Protein AF-B8HLQ6-F1 (afdb_monomer_lite)

Foldseek 3Di:
DVVVVVCCVVQNPPQKAKAWQDPNDTDHLVRCLPQWQLLLVVVVCVVCVVLVVCQQAADPEEEAVVCVVVVHDDSLRVSVVVNCVVVVHHRDHDDYFYQAADPPDGPDPSNNCSHQVNGATVPGNPHGNVNRCVPIIDMHGDDDD

Secondary structure (DSSP, 8-state):
-HHHHHHHHHH-TTSEEEEEEETTEEE-HHHHIIIIIIHHHHHHHHH-HHHHHHHHHHEEEEE-HHHHHHT----HHHHHHHHHHHTT----SSEEEESS-BTTB-SSHHHHHTSTTTPEETTEEEEEHHHHHHHHEEEEEPPP-

Radius of gyration: 16.45 Å; chains: 1; bounding box: 32×34×51 Å

Organism: Cyanothece sp. (strain PCC 7425 / ATCC 29141) (NCBI:txid395961)

pLDDT: mean 92.58, std 7.12, range [57.12, 98.56]

Structure (mmCIF, N/CA/C/O backbone):
data_AF-B8HLQ6-F1
#
_entry.id   AF-B8HLQ6-F1
#
loop_
_atom_site.group_PDB
_atom_site.id
_atom_site.type_symbol
_atom_site.label_atom_id
_atom_site.label_alt_id
_atom_site.label_comp_id
_atom_site.label_asym_id
_atom_site.label_entity_id
_atom_site.label_seq_id
_atom_site.pdbx_PDB_ins_code
_atom_site.Cartn_x
_atom_site.Cartn_y
_atom_site.Cartn_z
_atom_site.occupancy
_atom_site.B_iso_or_equiv
_atom_site.auth_seq_id
_atom_site.auth_comp_id
_atom_site.auth_asym_id
_atom_site.auth_atom_id
_atom_site.pdbx_PDB_model_num
ATOM 1 N N . MET A 1 1 ? 3.561 16.286 -10.161 1.00 59.25 1 MET A N 1
ATOM 2 C CA . MET A 1 1 ? 3.377 17.156 -11.356 1.00 59.25 1 MET A CA 1
ATOM 3 C C . MET A 1 1 ? 4.678 17.600 -12.034 1.00 59.25 1 MET A C 1
ATOM 5 O O . MET A 1 1 ? 4.755 17.453 -13.242 1.00 59.25 1 MET A O 1
ATOM 9 N N . ALA A 1 2 ? 5.698 18.121 -11.332 1.00 70.81 2 ALA A N 1
ATOM 10 C CA . ALA A 1 2 ? 6.927 18.603 -11.995 1.00 70.81 2 ALA A CA 1
ATOM 11 C C . ALA A 1 2 ? 7.703 17.499 -12.746 1.00 70.81 2 ALA A C 1
ATOM 13 O O . ALA A 1 2 ? 8.132 17.716 -13.870 1.00 70.81 2 ALA A O 1
ATOM 14 N N . ARG A 1 3 ? 7.813 16.303 -12.151 1.00 76.75 3 ARG A N 1
ATOM 15 C CA . ARG A 1 3 ? 8.569 15.178 -12.727 1.00 76.75 3 ARG A CA 1
ATOM 16 C C . ARG A 1 3 ? 7.869 14.486 -13.900 1.00 76.75 3 ARG A C 1
ATOM 18 O O . ARG A 1 3 ? 8.527 14.110 -14.854 1.00 76.75 3 ARG A O 1
ATOM 25 N N . GLN A 1 4 ? 6.543 14.365 -13.832 1.00 77.12 4 GLN A N 1
ATOM 26 C CA . GLN A 1 4 ? 5.731 13.847 -14.935 1.00 77.12 4 GLN A CA 1
ATOM 27 C C . GLN A 1 4 ? 5.887 14.746 -16.163 1.00 77.12 4 GLN A C 1
ATOM 29 O O . GLN A 1 4 ? 6.360 14.282 -17.183 1.00 77.12 4 GLN A O 1
ATOM 34 N N . ARG A 1 5 ? 5.688 16.063 -15.997 1.00 80.88 5 ARG A N 1
ATOM 35 C CA . ARG A 1 5 ? 5.896 17.048 -17.072 1.00 80.88 5 ARG A CA 1
ATOM 36 C C . ARG A 1 5 ? 7.315 17.046 -17.641 1.00 80.88 5 ARG A C 1
ATOM 38 O O . ARG A 1 5 ? 7.496 17.301 -18.823 1.00 80.88 5 ARG A O 1
ATOM 45 N N . GLU A 1 6 ? 8.325 16.814 -16.806 1.00 85.56 6 GLU A N 1
ATOM 46 C CA . GLU A 1 6 ? 9.712 16.679 -17.264 1.00 85.56 6 GLU A CA 1
ATOM 47 C C . GLU A 1 6 ? 9.888 15.449 -18.164 1.00 85.56 6 GLU A C 1
ATOM 49 O O . GLU A 1 6 ? 10.544 15.536 -19.200 1.00 85.56 6 GLU A O 1
ATOM 54 N N . TRP A 1 7 ? 9.301 14.313 -17.789 1.00 85.94 7 TRP A N 1
ATOM 55 C CA . TRP A 1 7 ? 9.356 13.085 -18.578 1.00 85.94 7 TRP A CA 1
ATOM 56 C C . TRP A 1 7 ? 8.485 13.149 -19.831 1.00 85.94 7 TRP A C 1
ATOM 58 O O . TRP A 1 7 ? 8.957 12.734 -20.881 1.00 85.94 7 TRP A O 1
ATOM 68 N N . ASP A 1 8 ? 7.309 13.762 -19.758 1.00 86.69 8 ASP A N 1
ATOM 69 C CA . ASP A 1 8 ? 6.451 14.083 -20.905 1.00 86.69 8 ASP A CA 1
ATOM 70 C C . ASP A 1 8 ? 7.219 14.928 -21.930 1.00 86.69 8 ASP A C 1
ATOM 72 O O . ASP A 1 8 ? 7.284 14.599 -23.111 1.00 86.69 8 ASP A O 1
ATOM 76 N N . LEU A 1 9 ? 7.925 15.967 -21.468 1.00 86.75 9 LEU A N 1
ATOM 77 C CA . LEU A 1 9 ? 8.766 16.800 -22.329 1.00 86.75 9 LEU A CA 1
ATOM 78 C C . LEU A 1 9 ? 9.953 16.020 -22.920 1.00 86.75 9 LEU A C 1
ATOM 80 O O . LEU A 1 9 ? 10.336 16.247 -24.066 1.00 86.75 9 LEU A O 1
ATOM 84 N N . LYS A 1 10 ? 10.579 15.147 -22.125 1.00 87.44 10 LYS A N 1
ATOM 85 C CA . LYS A 1 10 ? 11.816 14.450 -22.501 1.00 87.44 10 LYS A CA 1
ATOM 86 C C . LYS A 1 10 ? 11.571 13.253 -23.415 1.00 87.44 10 LYS A C 1
ATOM 88 O O . LYS A 1 10 ? 12.349 13.029 -24.338 1.00 87.44 10 LYS A O 1
ATOM 93 N N . TYR A 1 11 ? 10.547 12.467 -23.118 1.00 86.75 11 TYR A N 1
ATOM 94 C CA . TYR A 1 11 ? 10.269 11.200 -23.775 1.00 86.75 11 TYR A CA 1
ATOM 95 C C . TYR A 1 11 ? 9.027 11.261 -24.647 1.00 86.75 11 TYR A C 1
ATOM 97 O O . TYR A 1 11 ? 8.922 10.414 -25.514 1.00 86.75 11 TYR A O 1
ATOM 105 N N . GLY A 1 12 ? 8.162 12.269 -24.533 1.00 84.56 12 GLY A N 1
ATOM 106 C CA . GLY A 1 12 ? 6.874 12.346 -25.223 1.00 84.56 12 GLY A CA 1
ATOM 107 C C . GLY A 1 12 ? 5.749 11.724 -24.397 1.00 84.56 12 GLY A C 1
ATOM 108 O O . GLY A 1 12 ? 5.971 10.744 -23.680 1.00 84.56 12 GLY A O 1
ATOM 109 N N . ASP A 1 13 ? 4.555 12.304 -24.511 1.00 80.75 13 ASP A N 1
ATOM 110 C CA . ASP A 1 13 ? 3.343 11.787 -23.871 1.00 80.75 13 ASP A CA 1
ATOM 111 C C . ASP A 1 13 ? 3.113 10.328 -24.294 1.00 80.75 13 ASP A C 1
ATOM 113 O O . ASP A 1 13 ? 3.344 9.959 -25.446 1.00 80.75 13 ASP A O 1
ATOM 117 N N . ASP A 1 14 ? 2.721 9.490 -23.336 1.00 83.38 14 ASP A N 1
ATOM 118 C CA . ASP A 1 14 ? 2.465 8.051 -23.501 1.00 83.38 14 ASP A CA 1
ATOM 119 C C . ASP A 1 14 ? 3.662 7.189 -23.959 1.00 83.38 14 ASP A C 1
ATOM 121 O O . ASP A 1 14 ? 3.515 5.987 -24.177 1.00 83.38 14 ASP A O 1
ATOM 125 N N . ARG A 1 15 ? 4.877 7.753 -24.043 1.00 87.19 15 ARG A N 1
ATOM 126 C CA . ARG A 1 15 ? 6.110 7.012 -24.391 1.00 87.19 15 ARG A CA 1
ATOM 127 C C . ARG A 1 15 ? 6.962 6.631 -23.185 1.00 87.19 15 ARG A C 1
ATOM 129 O O . ARG A 1 15 ? 8.089 6.157 -23.340 1.00 87.19 15 ARG A O 1
ATOM 136 N N . TRP A 1 16 ? 6.436 6.794 -21.977 1.00 90.38 16 TRP A N 1
ATOM 137 C CA . TRP A 1 16 ? 7.084 6.333 -20.757 1.00 90.38 16 TRP A CA 1
ATOM 138 C C . TRP A 1 16 ? 6.060 5.936 -19.696 1.00 90.38 16 TRP A C 1
ATOM 140 O O . TRP A 1 16 ? 4.946 6.450 -19.655 1.00 90.38 16 TRP A O 1
ATOM 150 N N . THR A 1 17 ? 6.439 5.012 -18.816 1.00 90.31 17 THR A N 1
ATOM 151 C CA . THR A 1 17 ? 5.649 4.713 -17.621 1.00 90.31 17 THR A CA 1
ATOM 152 C C . THR A 1 17 ? 6.545 4.283 -16.469 1.00 90.31 17 THR A C 1
ATOM 154 O O . THR A 1 17 ? 7.640 3.747 -16.661 1.00 90.31 17 THR A O 1
ATOM 157 N N . VAL A 1 18 ? 6.083 4.516 -15.244 1.00 88.81 18 VAL A N 1
ATOM 158 C CA . VAL A 1 18 ? 6.717 3.935 -14.060 1.00 88.81 18 VAL A CA 1
ATOM 159 C C . VAL A 1 18 ? 6.105 2.566 -13.822 1.00 88.81 18 VAL A C 1
ATOM 161 O O . VAL A 1 18 ? 4.890 2.428 -13.752 1.00 88.81 18 VAL A O 1
ATOM 164 N N . GLY A 1 19 ? 6.955 1.570 -13.625 1.00 91.81 19 GLY A N 1
ATOM 165 C CA . GLY A 1 19 ? 6.538 0.223 -13.261 1.00 91.81 19 GLY A CA 1
ATOM 166 C C . GLY A 1 19 ? 7.668 -0.506 -12.560 1.00 91.81 19 GLY A C 1
ATOM 167 O O . GLY A 1 19 ? 8.491 0.112 -11.878 1.00 91.81 19 GLY A O 1
ATOM 168 N N . TYR A 1 20 ? 7.717 -1.818 -12.725 1.00 93.12 20 TYR A N 1
ATOM 169 C CA . TYR A 1 20 ? 8.601 -2.697 -11.975 1.00 93.12 20 TYR A CA 1
ATOM 170 C C . TYR A 1 20 ? 9.231 -3.734 -12.884 1.00 93.12 20 TYR A C 1
ATOM 172 O O . TYR A 1 20 ? 8.597 -4.181 -13.829 1.00 93.12 20 TYR A O 1
ATOM 180 N N . VAL A 1 21 ? 10.450 -4.162 -12.564 1.00 92.00 21 VAL A N 1
ATOM 181 C CA . VAL A 1 21 ? 11.041 -5.349 -13.191 1.00 92.00 21 VAL A CA 1
ATOM 182 C C . VAL A 1 21 ? 10.866 -6.550 -12.269 1.00 92.00 21 VAL A C 1
ATOM 184 O O . VAL A 1 21 ? 11.487 -6.621 -11.202 1.00 92.00 21 VAL A O 1
ATOM 187 N N . ILE A 1 22 ? 10.045 -7.508 -12.683 1.00 88.06 22 ILE A N 1
ATOM 188 C CA . ILE A 1 22 ? 9.795 -8.762 -11.967 1.00 88.06 22 ILE A CA 1
ATOM 189 C C . ILE A 1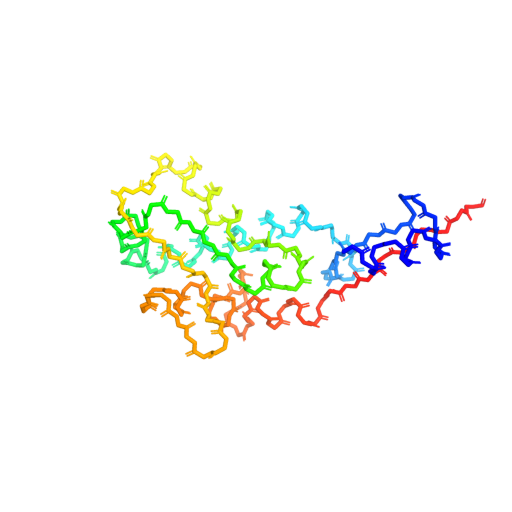 22 ? 10.273 -9.897 -12.865 1.00 88.06 22 ILE A C 1
ATOM 191 O O . ILE A 1 22 ? 9.870 -9.984 -14.013 1.00 88.06 22 ILE A O 1
ATOM 195 N N . ASP A 1 23 ? 11.210 -10.708 -12.370 1.00 87.00 23 ASP A N 1
ATOM 196 C CA . ASP A 1 23 ? 11.802 -11.832 -13.114 1.00 87.00 23 ASP A CA 1
ATOM 197 C C . ASP A 1 23 ? 12.328 -11.489 -14.523 1.00 87.00 23 ASP A C 1
ATOM 199 O O . ASP A 1 23 ? 12.388 -12.328 -15.414 1.00 87.00 23 ASP A O 1
ATOM 203 N N . GLY A 1 24 ? 12.789 -10.246 -14.700 1.00 89.19 24 GLY A N 1
ATOM 204 C CA . GLY A 1 24 ? 13.328 -9.742 -15.967 1.00 89.19 24 GLY A CA 1
ATOM 205 C C . GLY A 1 24 ? 12.279 -9.127 -16.894 1.00 89.19 24 GLY A C 1
ATOM 206 O O . GLY A 1 24 ? 12.655 -8.534 -17.901 1.00 89.19 24 GLY A O 1
ATOM 207 N N . GLU A 1 25 ? 11.001 -9.195 -16.534 1.00 91.88 25 GLU A N 1
ATOM 208 C CA . GLU A 1 25 ? 9.894 -8.623 -17.293 1.00 91.88 25 GLU A CA 1
ATOM 209 C C . GLU A 1 25 ? 9.430 -7.303 -16.681 1.00 91.88 25 GLU A C 1
ATOM 211 O O . GLU A 1 25 ? 9.418 -7.120 -15.460 1.00 91.88 25 GLU A O 1
ATOM 216 N N . PHE A 1 26 ? 9.068 -6.360 -17.550 1.00 93.44 26 PHE A N 1
ATOM 217 C CA . PHE A 1 26 ? 8.458 -5.111 -17.130 1.00 93.44 26 PHE A CA 1
ATOM 218 C C . PHE A 1 26 ? 6.985 -5.339 -16.782 1.00 93.44 26 PHE A C 1
ATOM 220 O O . PHE A 1 26 ? 6.242 -5.923 -17.563 1.00 93.44 26 PHE A O 1
ATOM 227 N N . VAL A 1 27 ? 6.580 -4.829 -15.625 1.00 93.81 27 VAL A N 1
ATOM 228 C CA . VAL A 1 27 ? 5.234 -4.930 -15.069 1.00 93.81 27 VAL A CA 1
ATOM 229 C C . VAL A 1 27 ? 4.737 -3.526 -14.745 1.00 93.81 27 VAL A C 1
ATOM 231 O O . VAL A 1 27 ? 5.431 -2.737 -14.093 1.00 93.81 27 VAL A O 1
ATOM 234 N N . THR A 1 28 ? 3.531 -3.202 -15.195 1.00 93.44 28 THR A N 1
ATOM 235 C CA . THR A 1 28 ? 2.878 -1.911 -14.940 1.00 93.44 28 THR A CA 1
ATOM 236 C C . THR A 1 28 ? 2.467 -1.756 -13.472 1.00 93.44 28 THR A C 1
ATOM 238 O O . THR A 1 28 ? 2.502 -2.698 -12.680 1.00 93.44 28 THR A O 1
ATOM 241 N N . GLN A 1 29 ? 2.068 -0.546 -13.075 1.00 92.50 29 GLN A N 1
ATOM 242 C CA . GLN A 1 29 ? 1.534 -0.307 -11.730 1.00 92.50 29 GLN A CA 1
ATOM 243 C C . GLN A 1 29 ? 0.240 -1.075 -11.458 1.00 92.50 29 GLN A C 1
ATOM 245 O O . GLN A 1 29 ? 0.091 -1.609 -10.361 1.00 92.50 29 GLN A O 1
ATOM 250 N N . ASP A 1 30 ? -0.643 -1.185 -12.451 1.00 92.69 30 ASP A N 1
ATOM 251 C CA . ASP A 1 30 ? -1.904 -1.923 -12.330 1.00 92.69 30 ASP A CA 1
ATOM 252 C C . ASP A 1 30 ? -1.658 -3.430 -12.191 1.00 92.69 30 ASP A C 1
ATOM 254 O O . ASP A 1 30 ? -2.240 -4.095 -11.334 1.00 92.69 30 ASP A O 1
ATOM 258 N N . GLU A 1 31 ? -0.729 -3.981 -12.972 1.00 94.56 31 GLU A N 1
ATOM 259 C CA . GLU A 1 31 ? -0.343 -5.385 -12.829 1.00 94.56 31 GLU A CA 1
ATOM 260 C C . GLU A 1 31 ? 0.363 -5.643 -11.493 1.00 94.56 31 GLU A C 1
ATOM 262 O O . GLU A 1 31 ? 0.101 -6.652 -10.841 1.00 94.56 31 GLU A O 1
ATOM 267 N N . ALA A 1 32 ? 1.228 -4.731 -11.040 1.00 94.56 32 ALA A N 1
ATOM 268 C CA . ALA A 1 32 ? 1.872 -4.851 -9.736 1.00 94.56 32 ALA A CA 1
ATOM 269 C C . ALA A 1 32 ? 0.857 -4.759 -8.588 1.00 94.56 32 ALA A C 1
ATOM 271 O O . ALA A 1 32 ? 0.999 -5.481 -7.595 1.00 94.56 32 ALA A O 1
ATOM 272 N N . LEU A 1 33 ? -0.172 -3.915 -8.721 1.00 96.06 33 LEU A N 1
ATOM 273 C CA . LEU A 1 33 ? -1.272 -3.827 -7.767 1.00 96.06 33 LEU A CA 1
ATOM 274 C C . LEU A 1 33 ? -1.927 -5.198 -7.570 1.00 96.06 33 LEU A C 1
ATOM 276 O O . LEU A 1 33 ? -2.046 -5.644 -6.433 1.00 96.06 33 LEU A O 1
ATOM 280 N N . GLU A 1 34 ? -2.266 -5.894 -8.656 1.00 95.88 34 GLU A N 1
ATOM 281 C CA . GLU A 1 34 ? -2.907 -7.213 -8.603 1.00 95.88 34 GLU A CA 1
ATOM 282 C C . GLU A 1 34 ? -1.943 -8.322 -8.153 1.00 95.88 34 GLU A C 1
ATOM 284 O O . GLU A 1 34 ? -2.223 -9.089 -7.229 1.00 95.88 34 GLU A O 1
ATOM 289 N N . LEU A 1 35 ? -0.795 -8.437 -8.823 1.00 94.94 35 LEU A N 1
ATOM 290 C CA . LEU A 1 35 ? 0.100 -9.587 -8.698 1.00 94.94 35 LEU A CA 1
ATOM 291 C C . LEU A 1 35 ? 0.925 -9.552 -7.414 1.00 94.94 35 LEU A C 1
ATOM 293 O O . LEU A 1 35 ? 1.299 -10.609 -6.901 1.00 94.94 35 LEU A O 1
ATOM 297 N N . ILE A 1 36 ? 1.213 -8.354 -6.901 1.00 96.25 36 ILE A N 1
ATOM 298 C CA . ILE A 1 36 ? 2.094 -8.161 -5.752 1.00 96.25 36 ILE A CA 1
ATOM 299 C C . ILE A 1 36 ? 1.328 -7.566 -4.580 1.00 96.25 36 ILE A C 1
ATOM 301 O O . ILE A 1 36 ? 1.244 -8.217 -3.540 1.00 96.25 36 ILE A O 1
ATOM 305 N N . TYR A 1 37 ? 0.773 -6.360 -4.701 1.00 97.50 37 TYR A N 1
ATOM 306 C CA . TYR A 1 37 ? 0.253 -5.639 -3.535 1.00 97.50 37 TYR A CA 1
ATOM 307 C C . TYR A 1 37 ? -1.012 -6.294 -2.967 1.00 97.50 37 TYR A C 1
ATOM 309 O O . TYR A 1 37 ? -1.013 -6.647 -1.787 1.00 97.50 37 TYR A O 1
ATOM 317 N N . HIS A 1 38 ? -2.039 -6.533 -3.789 1.00 98.06 38 HIS A N 1
ATOM 318 C CA . HIS A 1 38 ? -3.277 -7.208 -3.386 1.00 98.06 38 HIS A CA 1
ATOM 319 C C . HIS A 1 38 ? -2.970 -8.559 -2.737 1.00 98.06 38 HIS A C 1
ATOM 321 O O . HIS A 1 38 ? -3.326 -8.788 -1.583 1.00 98.06 38 HIS A O 1
ATOM 327 N N . ARG A 1 39 ? -2.218 -9.424 -3.428 1.00 98.00 39 ARG A N 1
ATOM 328 C CA . ARG A 1 39 ? -1.861 -10.757 -2.913 1.00 98.00 39 ARG A CA 1
ATOM 329 C C . ARG A 1 39 ? -1.042 -10.715 -1.621 1.00 98.00 39 ARG A C 1
ATOM 331 O O . ARG A 1 39 ? -1.167 -11.603 -0.783 1.00 98.00 39 ARG A O 1
ATOM 338 N N . SER A 1 40 ? -0.200 -9.698 -1.445 1.00 98.38 40 SER A N 1
ATOM 339 C CA . SER A 1 40 ? 0.584 -9.522 -0.216 1.00 98.38 40 SER A CA 1
ATOM 340 C C . SER A 1 40 ? -0.300 -9.129 0.970 1.00 98.38 40 SER A C 1
ATOM 342 O O . SER A 1 40 ? -0.121 -9.661 2.065 1.00 98.38 40 SER A O 1
ATOM 344 N N . TYR A 1 41 ? -1.281 -8.246 0.759 1.00 98.44 41 TYR A N 1
ATOM 345 C CA . TYR A 1 41 ? -2.262 -7.892 1.789 1.00 98.44 41 TYR A CA 1
ATOM 346 C C . TYR A 1 41 ? -3.246 -9.031 2.074 1.00 98.44 41 TYR A C 1
ATOM 348 O O . TYR A 1 41 ? -3.533 -9.294 3.238 1.00 98.44 41 TYR A O 1
ATOM 356 N N . GLU A 1 42 ? -3.700 -9.753 1.050 1.00 98.50 42 GLU A N 1
ATOM 357 C CA . GLU A 1 42 ? -4.517 -10.961 1.203 1.00 98.50 42 GLU A CA 1
ATOM 358 C C . GLU A 1 42 ? -3.811 -11.995 2.090 1.00 98.50 42 GLU A C 1
ATOM 360 O O . GLU A 1 42 ? -4.377 -12.475 3.074 1.00 98.50 42 GLU A O 1
ATOM 365 N N . GLU A 1 43 ? -2.545 -12.296 1.792 1.00 98.25 43 GLU A N 1
ATOM 366 C CA . GLU A 1 43 ? -1.754 -13.236 2.583 1.00 98.25 43 GLU A CA 1
ATOM 367 C C . GLU A 1 43 ? -1.495 -12.720 4.007 1.00 98.25 43 GLU A C 1
ATOM 369 O O . GLU A 1 43 ? -1.511 -13.512 4.954 1.00 98.25 43 GLU A O 1
ATOM 374 N N . HIS A 1 44 ? -1.299 -11.406 4.184 1.00 98.38 44 HIS A N 1
ATOM 375 C CA . HIS A 1 44 ? -1.189 -10.788 5.509 1.00 98.38 44 HIS A CA 1
ATOM 376 C C . HIS A 1 44 ? -2.468 -10.989 6.317 1.00 98.38 44 HIS A C 1
ATOM 378 O O . HIS A 1 44 ? -2.406 -11.559 7.401 1.00 98.38 44 HIS A O 1
ATOM 384 N N . PHE A 1 45 ? -3.631 -10.605 5.787 1.00 98.44 45 PHE A N 1
ATOM 385 C CA . PHE A 1 45 ? -4.911 -10.740 6.489 1.00 98.44 45 PHE A CA 1
ATOM 386 C C . PHE A 1 45 ? -5.285 -12.197 6.763 1.00 98.44 45 PHE A C 1
ATOM 388 O O . PHE A 1 45 ? -5.862 -12.501 7.804 1.00 98.44 45 PHE A O 1
ATOM 395 N N . ARG A 1 46 ? -4.894 -13.128 5.886 1.00 97.69 46 ARG A N 1
ATOM 396 C CA . ARG A 1 46 ? -5.062 -14.565 6.129 1.00 97.69 46 ARG A CA 1
ATOM 397 C C . ARG A 1 46 ? -4.235 -15.059 7.321 1.00 97.69 46 ARG A C 1
ATOM 399 O O . ARG A 1 46 ? -4.660 -15.978 8.019 1.00 97.69 46 ARG A O 1
ATOM 406 N N . ARG A 1 47 ? -3.040 -14.500 7.534 1.00 97.19 47 ARG A N 1
ATOM 407 C CA . ARG A 1 47 ? -2.145 -14.850 8.653 1.00 97.19 47 ARG A CA 1
ATOM 408 C C . ARG A 1 47 ? -2.435 -14.060 9.929 1.00 97.19 47 ARG A C 1
ATOM 410 O O . ARG A 1 47 ? -2.126 -14.557 11.007 1.00 97.19 47 ARG A O 1
ATOM 417 N N . HIS A 1 48 ? -3.018 -12.875 9.783 1.00 97.88 48 HIS A N 1
ATOM 418 C CA . HIS A 1 48 ? -3.292 -11.900 10.835 1.00 97.88 48 HIS A CA 1
ATOM 419 C C . HIS A 1 48 ? -4.750 -11.422 10.756 1.00 97.88 48 HIS A C 1
ATOM 421 O O . HIS A 1 48 ? -5.004 -10.248 10.465 1.00 97.88 48 HIS A O 1
ATOM 427 N N . PRO A 1 49 ? -5.739 -12.312 10.962 1.00 98.25 49 PRO A N 1
ATOM 428 C CA . PRO A 1 49 ? -7.150 -11.932 10.901 1.00 98.25 49 PRO A CA 1
ATOM 429 C C . PRO A 1 49 ? -7.509 -10.836 11.917 1.00 98.25 49 PRO A C 1
ATOM 431 O O . PRO A 1 49 ? -8.385 -10.016 11.653 1.00 98.25 49 PRO A O 1
ATOM 434 N N . GLU A 1 50 ? -6.792 -10.756 13.040 1.00 98.44 50 GLU A N 1
ATOM 435 C CA . GLU A 1 50 ? -6.947 -9.704 14.043 1.00 98.44 50 GLU A CA 1
ATOM 436 C C . GLU A 1 50 ? -6.675 -8.297 13.489 1.00 98.44 50 GLU A C 1
ATOM 438 O O . GLU A 1 50 ? -7.361 -7.348 13.869 1.00 98.44 50 GLU A O 1
ATOM 443 N N . ASP A 1 51 ? -5.732 -8.158 12.550 1.00 98.38 51 ASP A N 1
ATOM 444 C CA . ASP A 1 51 ? -5.439 -6.877 11.902 1.00 98.38 51 ASP A CA 1
ATOM 445 C C . ASP A 1 51 ? -6.576 -6.454 10.973 1.00 98.38 51 ASP A C 1
ATOM 447 O O . ASP A 1 51 ? -6.912 -5.271 10.912 1.00 98.38 51 ASP A O 1
ATOM 451 N N . LEU A 1 52 ? -7.198 -7.412 10.278 1.00 98.56 52 LEU A N 1
ATOM 452 C CA . LEU A 1 52 ? -8.364 -7.157 9.435 1.00 98.56 52 LEU A CA 1
ATOM 453 C C . LEU A 1 52 ? -9.578 -6.745 10.279 1.00 98.56 52 LEU A C 1
ATOM 455 O O . LEU A 1 52 ? -10.264 -5.775 9.956 1.00 98.56 52 LEU A O 1
ATOM 459 N N . GLU A 1 53 ? -9.836 -7.455 11.377 1.00 98.44 53 GLU A N 1
ATOM 460 C CA . GLU A 1 53 ? -10.929 -7.129 12.298 1.00 98.44 53 GLU A CA 1
ATOM 461 C C . GLU A 1 53 ? -10.741 -5.765 12.969 1.00 98.44 53 GLU A C 1
ATOM 463 O O . GLU A 1 53 ? -11.709 -5.025 13.168 1.00 98.44 53 GLU A O 1
ATOM 468 N N . GLU A 1 54 ? -9.512 -5.427 13.362 1.00 98.50 54 GLU A N 1
ATOM 469 C CA . GLU A 1 54 ? -9.184 -4.107 13.898 1.00 98.50 54 GLU A CA 1
ATOM 470 C C . GLU A 1 54 ? -9.361 -3.028 12.825 1.00 98.50 54 GLU A C 1
ATOM 472 O O . GLU A 1 54 ? -10.019 -2.021 13.082 1.00 98.50 54 GLU A O 1
ATOM 477 N N . LEU A 1 55 ? -8.871 -3.264 11.603 1.00 98.50 55 LEU A N 1
ATOM 478 C CA . LEU A 1 55 ? -9.036 -2.345 10.478 1.00 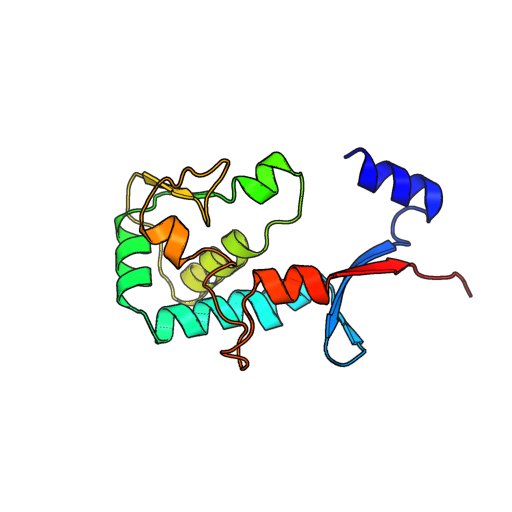98.50 55 LEU A CA 1
ATOM 479 C C . LEU A 1 55 ? -10.506 -2.008 10.226 1.00 98.50 55 LEU A C 1
ATOM 481 O O . LEU A 1 55 ? -10.868 -0.833 10.175 1.00 98.50 55 LEU A O 1
ATOM 485 N N . ILE A 1 56 ? -11.347 -3.034 10.092 1.00 98.56 56 ILE A N 1
ATOM 486 C CA . ILE A 1 56 ? -12.774 -2.877 9.795 1.00 98.56 56 ILE A CA 1
ATOM 487 C C . ILE A 1 56 ? -13.478 -2.078 10.891 1.00 98.56 56 ILE A C 1
ATOM 489 O O . ILE A 1 56 ? -14.295 -1.213 10.582 1.00 98.56 56 ILE A O 1
ATOM 493 N N . ARG A 1 57 ? -13.166 -2.340 12.164 1.00 98.50 57 ARG A N 1
ATOM 494 C CA . ARG A 1 57 ? -13.825 -1.670 13.295 1.00 98.50 57 ARG A CA 1
ATOM 495 C C . ARG A 1 57 ? -13.341 -0.245 13.527 1.00 98.50 57 ARG A C 1
ATOM 497 O O . ARG A 1 57 ? -14.118 0.570 14.014 1.00 98.50 57 ARG A O 1
ATOM 504 N N . THR A 1 58 ? -12.086 0.052 13.210 1.00 98.06 58 THR A N 1
ATOM 505 C CA . THR A 1 58 ? -11.473 1.351 13.514 1.00 98.06 58 THR A CA 1
ATOM 506 C C . THR A 1 58 ? -11.627 2.331 12.359 1.00 98.06 58 THR A C 1
ATOM 508 O O . THR A 1 58 ? -12.070 3.468 12.553 1.00 98.06 58 THR A O 1
ATOM 511 N N . ALA A 1 59 ? -11.300 1.906 11.139 1.00 98.25 59 ALA A N 1
ATOM 512 C CA . ALA A 1 59 ? -11.243 2.811 10.006 1.00 98.25 59 ALA A CA 1
ATOM 513 C C . ALA A 1 59 ? -12.639 3.120 9.457 1.00 98.25 59 ALA A C 1
ATOM 515 O O . ALA A 1 59 ? -13.486 2.244 9.306 1.00 98.25 59 ALA A O 1
ATOM 516 N N . LYS A 1 60 ? -12.840 4.388 9.111 1.00 97.94 60 LYS A N 1
ATOM 517 C CA . LYS A 1 60 ? -13.848 4.887 8.171 1.00 97.94 60 LYS A CA 1
ATOM 518 C C . LYS A 1 60 ? -13.241 5.070 6.783 1.00 97.94 60 LYS A C 1
ATOM 520 O O . LYS A 1 60 ? -13.906 4.861 5.774 1.00 97.94 60 LYS A O 1
ATOM 525 N N . VAL A 1 61 ? -11.989 5.522 6.746 1.00 97.56 61 VAL A N 1
ATOM 526 C CA . VAL A 1 61 ? -11.236 5.801 5.524 1.00 97.56 61 VAL A CA 1
ATOM 527 C C . VAL A 1 61 ? -9.762 5.491 5.747 1.00 97.56 61 VAL A C 1
ATOM 529 O O . VAL A 1 61 ? -9.239 5.685 6.848 1.00 97.56 61 VAL A O 1
ATOM 532 N N . LEU A 1 62 ? -9.112 5.020 4.687 1.00 97.69 62 LEU A N 1
ATOM 533 C CA . LEU A 1 62 ? -7.676 4.790 4.639 1.00 97.69 62 LEU A CA 1
ATOM 534 C C . LEU A 1 62 ? -6.971 5.925 3.904 1.00 97.69 62 LEU A C 1
ATOM 536 O O . LEU A 1 62 ? -7.506 6.469 2.938 1.00 97.69 62 LEU A O 1
ATOM 540 N N . ARG A 1 63 ? -5.758 6.254 4.344 1.00 96.62 63 ARG A N 1
ATOM 541 C CA . ARG A 1 63 ? -4.884 7.225 3.676 1.00 96.62 63 ARG A CA 1
ATOM 542 C C . ARG A 1 63 ? -3.459 6.718 3.597 1.00 96.62 63 ARG A C 1
ATOM 544 O O . ARG A 1 63 ? -3.010 5.973 4.460 1.00 96.62 63 ARG A O 1
ATOM 551 N N . ASN A 1 64 ? -2.725 7.180 2.597 1.00 95.12 64 ASN A N 1
ATOM 552 C CA . ASN A 1 64 ? -1.287 6.976 2.509 1.00 95.12 64 ASN A CA 1
ATOM 553 C C . ASN A 1 64 ? -0.591 8.343 2.524 1.00 95.12 64 ASN A C 1
ATOM 555 O O . ASN A 1 64 ? -0.359 8.935 1.464 1.00 95.12 64 ASN A O 1
ATOM 559 N N . PRO A 1 65 ? -0.248 8.874 3.712 1.00 92.44 65 PRO A N 1
ATOM 560 C CA . PRO A 1 65 ? 0.289 10.227 3.830 1.00 92.44 65 PRO A CA 1
ATOM 561 C C . PRO A 1 65 ? 1.623 10.400 3.090 1.00 92.44 65 PRO A C 1
ATOM 563 O O . PRO A 1 65 ? 1.940 11.502 2.646 1.00 92.44 65 PRO A O 1
ATOM 566 N N . HIS A 1 66 ? 2.396 9.323 2.905 1.00 89.44 66 HIS A N 1
ATOM 567 C CA . HIS A 1 66 ? 3.628 9.373 2.121 1.00 89.44 66 HIS A CA 1
ATOM 568 C C . HIS A 1 66 ? 3.343 9.592 0.629 1.00 89.44 66 HIS A C 1
ATOM 570 O O . HIS A 1 66 ? 3.967 10.452 0.002 1.00 89.44 66 HIS A O 1
ATOM 576 N N . ALA A 1 67 ? 2.400 8.841 0.054 1.00 90.06 67 ALA A N 1
ATOM 577 C CA . ALA A 1 67 ? 2.011 9.002 -1.347 1.00 90.06 67 ALA A CA 1
ATOM 578 C C . ALA A 1 67 ? 1.386 10.385 -1.595 1.00 90.06 67 ALA A C 1
ATOM 580 O O . ALA A 1 67 ? 1.793 11.085 -2.524 1.00 90.06 67 ALA A O 1
ATOM 581 N N . GLU A 1 68 ? 0.497 10.828 -0.699 1.00 90.44 68 GLU A N 1
ATOM 582 C CA . GLU A 1 68 ? -0.109 12.164 -0.741 1.00 90.44 68 GLU A CA 1
ATOM 583 C C . GLU A 1 68 ? 0.953 13.277 -0.737 1.00 90.44 68 GLU A C 1
ATOM 585 O O . GLU A 1 68 ? 0.912 14.185 -1.569 1.00 90.44 68 GLU A O 1
ATOM 590 N N . ALA A 1 69 ? 1.941 13.195 0.163 1.00 88.44 69 ALA A N 1
ATOM 591 C CA . ALA A 1 69 ? 2.976 14.219 0.301 1.00 88.44 69 ALA A CA 1
ATOM 592 C C . ALA A 1 69 ? 3.985 14.227 -0.858 1.00 88.44 69 ALA A C 1
ATOM 594 O O . ALA A 1 69 ? 4.488 15.284 -1.242 1.00 88.44 69 ALA A O 1
ATOM 595 N N . THR A 1 70 ? 4.307 13.058 -1.416 1.00 84.25 70 THR A N 1
ATOM 596 C CA . THR A 1 70 ? 5.310 12.925 -2.487 1.00 84.25 70 THR A CA 1
ATOM 597 C C . THR A 1 70 ? 4.715 13.032 -3.886 1.00 84.25 70 THR A C 1
ATOM 599 O O . THR A 1 70 ? 5.460 13.083 -4.868 1.00 84.25 70 THR A O 1
ATOM 602 N N . THR A 1 71 ? 3.384 13.076 -4.005 1.00 79.88 71 THR A N 1
ATOM 603 C CA . THR A 1 71 ? 2.653 12.862 -5.267 1.00 79.88 71 THR A CA 1
ATOM 604 C C . THR A 1 71 ? 3.027 11.540 -5.947 1.00 79.88 71 THR A C 1
ATOM 606 O O . THR A 1 71 ? 2.950 11.415 -7.169 1.00 79.88 71 THR A O 1
ATOM 609 N N . GLY A 1 72 ? 3.505 10.579 -5.152 1.00 80.62 72 GLY A N 1
ATOM 610 C CA . GLY A 1 72 ? 3.810 9.228 -5.591 1.00 80.62 72 GLY A CA 1
ATOM 611 C C . GLY A 1 72 ? 2.534 8.421 -5.793 1.00 80.62 72 GLY A C 1
ATOM 612 O O . GLY A 1 72 ? 1.470 8.778 -5.292 1.00 80.62 72 GLY A O 1
ATOM 613 N N . VAL A 1 73 ? 2.654 7.322 -6.528 1.00 86.19 73 VAL A N 1
ATOM 614 C CA . VAL A 1 73 ? 1.537 6.396 -6.724 1.00 86.19 73 VAL A CA 1
ATOM 615 C C . VAL A 1 73 ? 1.315 5.600 -5.443 1.00 86.19 73 VAL A C 1
ATOM 617 O O . VAL A 1 73 ? 2.259 5.036 -4.888 1.00 86.19 73 VAL A O 1
ATOM 620 N N . ASP A 1 74 ? 0.070 5.584 -4.976 1.00 93.12 74 ASP A N 1
ATOM 621 C CA . ASP A 1 74 ? -0.372 4.774 -3.845 1.00 93.12 74 ASP A CA 1
ATOM 622 C C . ASP A 1 74 ? -0.914 3.443 -4.358 1.00 93.12 74 ASP A C 1
ATOM 624 O O . ASP A 1 74 ? -1.921 3.418 -5.060 1.00 93.12 74 ASP A O 1
ATOM 628 N N . LEU A 1 75 ? -0.255 2.342 -4.000 1.00 95.50 75 LEU A N 1
ATOM 629 C CA . LEU A 1 75 ? -0.741 0.990 -4.296 1.00 95.50 75 LEU A CA 1
ATOM 630 C C . LEU A 1 75 ? -1.212 0.259 -3.037 1.00 95.50 75 LEU A C 1
ATOM 632 O O . LEU A 1 75 ? -1.834 -0.794 -3.131 1.00 95.50 75 LEU A O 1
ATOM 636 N N . GLN A 1 76 ? -0.939 0.806 -1.851 1.00 96.75 76 GLN A N 1
ATOM 637 C CA . GLN A 1 76 ? -1.294 0.181 -0.586 1.00 96.75 76 GLN A CA 1
ATOM 638 C C . GLN A 1 76 ? -2.785 0.337 -0.298 1.00 96.75 76 GLN A C 1
ATOM 640 O O . GLN A 1 76 ? -3.460 -0.656 -0.030 1.00 96.75 76 GLN A O 1
ATOM 645 N N . VAL A 1 77 ? -3.313 1.564 -0.374 1.00 97.69 77 VAL A N 1
ATOM 646 C CA . VAL A 1 77 ? -4.742 1.795 -0.114 1.00 97.69 77 VAL A CA 1
ATOM 647 C C . VAL A 1 77 ? -5.615 1.083 -1.151 1.00 97.69 77 VAL A C 1
ATOM 649 O O . VAL A 1 77 ? -6.520 0.364 -0.724 1.00 97.69 77 VAL A O 1
ATOM 652 N N . PRO A 1 78 ? -5.351 1.178 -2.473 1.00 98.00 78 PRO A N 1
ATOM 653 C CA . PRO A 1 78 ? -6.124 0.425 -3.457 1.00 98.00 78 PRO A CA 1
ATOM 654 C C . PRO A 1 78 ? -6.102 -1.086 -3.213 1.00 98.00 78 PRO A C 1
ATOM 656 O O . PRO A 1 78 ? -7.157 -1.706 -3.274 1.00 98.00 78 PRO A O 1
ATOM 659 N N . ALA A 1 79 ? -4.953 -1.670 -2.852 1.00 98.38 79 ALA A N 1
ATOM 660 C CA . ALA A 1 79 ? -4.848 -3.106 -2.587 1.00 98.38 79 ALA A CA 1
ATOM 661 C C . ALA A 1 79 ? -5.719 -3.554 -1.404 1.00 98.38 79 ALA A C 1
ATOM 663 O O . ALA A 1 79 ? -6.415 -4.564 -1.488 1.00 98.38 79 ALA A O 1
ATOM 664 N N . ILE A 1 80 ? -5.706 -2.791 -0.305 1.00 98.50 80 ILE A N 1
ATOM 665 C CA . ILE A 1 80 ? -6.524 -3.096 0.875 1.00 98.50 80 ILE A CA 1
ATOM 666 C C . ILE A 1 80 ? -8.014 -2.917 0.559 1.00 98.50 80 ILE A C 1
ATOM 668 O O . ILE A 1 80 ? -8.831 -3.756 0.933 1.00 98.50 80 ILE A O 1
ATOM 672 N N . MET A 1 81 ? -8.383 -1.832 -0.125 1.00 98.56 81 MET A N 1
ATOM 673 C CA . MET A 1 81 ? -9.783 -1.557 -0.460 1.00 98.56 81 MET A CA 1
ATOM 674 C C . MET A 1 81 ? -10.352 -2.584 -1.445 1.00 98.56 81 MET A C 1
ATOM 676 O O . MET A 1 81 ? -11.502 -2.995 -1.289 1.00 98.56 81 MET A O 1
ATOM 680 N N . ASP A 1 82 ? -9.552 -3.029 -2.413 1.00 98.19 82 ASP A N 1
ATOM 681 C CA . ASP A 1 82 ? -9.917 -4.098 -3.342 1.00 98.19 82 ASP A CA 1
ATOM 682 C C . ASP A 1 82 ? -10.099 -5.439 -2.615 1.00 98.19 82 ASP A C 1
ATOM 684 O O . ASP A 1 82 ? -11.115 -6.104 -2.813 1.00 98.19 82 ASP A O 1
ATOM 688 N N . TYR A 1 83 ? -9.208 -5.783 -1.675 1.00 98.50 83 TYR A N 1
ATOM 689 C CA . TYR A 1 83 ? -9.397 -6.952 -0.809 1.00 98.50 83 TYR A CA 1
ATOM 690 C C . TYR A 1 83 ? -10.743 -6.893 -0.067 1.00 98.50 83 TYR A C 1
ATOM 692 O O . TYR A 1 83 ? -11.537 -7.832 -0.126 1.00 98.50 83 TYR A O 1
ATOM 700 N N . LEU A 1 84 ? -11.063 -5.772 0.588 1.00 98.56 84 LEU A N 1
ATOM 701 C CA . LEU A 1 84 ? -12.344 -5.626 1.287 1.00 98.56 84 LEU A CA 1
ATOM 702 C C . LEU A 1 84 ? -13.532 -5.815 0.331 1.00 98.56 84 LEU A C 1
ATOM 704 O O . LEU A 1 84 ? -14.456 -6.570 0.641 1.00 98.56 84 LEU A O 1
ATOM 708 N N . ALA A 1 85 ? -13.480 -5.195 -0.849 1.00 98.25 85 ALA A N 1
ATOM 709 C CA . ALA A 1 85 ? -14.535 -5.294 -1.852 1.00 98.25 85 ALA A CA 1
ATOM 710 C C . ALA A 1 85 ? -14.745 -6.738 -2.341 1.00 98.25 85 ALA A C 1
ATOM 712 O O . ALA A 1 85 ? -15.878 -7.224 -2.337 1.00 98.25 85 ALA A O 1
ATOM 713 N N . ARG A 1 86 ? -13.668 -7.458 -2.692 1.00 98.00 86 ARG A N 1
ATOM 714 C CA . ARG A 1 86 ? -13.726 -8.862 -3.148 1.00 98.00 86 ARG A CA 1
ATOM 715 C C . ARG A 1 86 ? -14.297 -9.805 -2.091 1.00 98.00 86 ARG A C 1
ATOM 717 O O . ARG A 1 86 ? -14.919 -10.810 -2.431 1.00 98.00 86 ARG A O 1
ATOM 724 N N . HIS A 1 87 ? -14.129 -9.461 -0.818 1.00 98.19 87 HIS A N 1
ATOM 725 C CA . HIS A 1 87 ? -14.618 -10.241 0.314 1.00 98.19 87 HIS A CA 1
ATOM 726 C C . HIS A 1 87 ? -15.975 -9.766 0.866 1.00 98.19 87 HIS A C 1
ATOM 728 O O . HIS A 1 87 ? -16.438 -10.305 1.871 1.00 98.19 87 HIS A O 1
ATOM 734 N N . ASN A 1 88 ? -16.655 -8.816 0.208 1.00 98.38 88 ASN A N 1
ATOM 735 C CA . ASN A 1 88 ? -17.905 -8.200 0.683 1.00 98.38 88 ASN A CA 1
ATOM 736 C C . ASN A 1 88 ? -17.786 -7.594 2.095 1.00 98.38 88 ASN A C 1
ATOM 738 O O . ASN A 1 88 ? -18.734 -7.609 2.883 1.00 98.38 88 ASN A O 1
ATOM 742 N N . LEU A 1 89 ? -16.605 -7.074 2.417 1.00 98.44 89 LEU A N 1
ATOM 743 C CA . LEU A 1 89 ? -16.308 -6.380 3.660 1.00 98.44 89 LEU A CA 1
ATOM 744 C C . LEU A 1 89 ? -16.322 -4.871 3.417 1.00 98.44 89 LEU A C 1
ATOM 746 O O . LEU A 1 89 ? -16.043 -4.380 2.325 1.00 98.44 89 LEU A O 1
ATOM 750 N N . SER A 1 90 ? -16.630 -4.118 4.463 1.00 98.06 90 SER A N 1
ATOM 751 C CA . SER A 1 90 ? -16.606 -2.660 4.434 1.00 98.06 90 SER A CA 1
ATOM 752 C C . SER A 1 90 ? -15.979 -2.136 5.711 1.00 98.06 90 SER A C 1
ATOM 754 O O . SER A 1 90 ? -16.128 -2.742 6.767 1.00 98.06 90 SER A O 1
ATOM 756 N N . LEU A 1 91 ? -15.343 -0.975 5.628 1.00 98.50 91 LEU A N 1
ATOM 757 C CA . LEU A 1 91 ? -14.916 -0.217 6.797 1.00 98.50 91 LEU A CA 1
ATOM 758 C C . LEU A 1 91 ? -16.148 0.256 7.591 1.00 98.50 91 LEU A C 1
ATOM 760 O O . LEU A 1 91 ? -17.087 0.799 7.008 1.00 98.50 91 LEU A O 1
ATOM 764 N N . GLN A 1 92 ? -16.174 0.007 8.899 1.00 98.44 92 GLN A N 1
ATOM 765 C CA . GLN A 1 92 ? -17.323 0.257 9.786 1.00 98.44 92 GLN A CA 1
ATOM 766 C C . GLN A 1 92 ? -17.012 1.245 10.913 1.00 98.44 92 GLN A C 1
ATOM 768 O O . GLN A 1 92 ? -17.913 1.629 11.660 1.00 98.44 92 GLN A O 1
ATOM 773 N N . GLY A 1 93 ? -15.752 1.644 11.052 1.00 97.62 93 GLY A N 1
ATOM 774 C CA . GLY A 1 93 ? -15.318 2.565 12.083 1.00 97.62 93 GLY A CA 1
ATOM 775 C C . GLY A 1 93 ? -15.592 4.029 11.759 1.00 97.62 93 GLY A C 1
ATOM 776 O O . GLY A 1 93 ? -16.300 4.389 10.815 1.00 97.62 93 GLY A O 1
ATOM 777 N N . SER A 1 94 ? -15.005 4.899 12.575 1.00 97.50 94 SER A N 1
ATOM 778 C CA . SER A 1 94 ? -15.155 6.355 12.473 1.00 97.50 94 SER A CA 1
ATOM 779 C C . SER A 1 94 ? -13.846 7.092 12.201 1.00 97.50 94 SER A C 1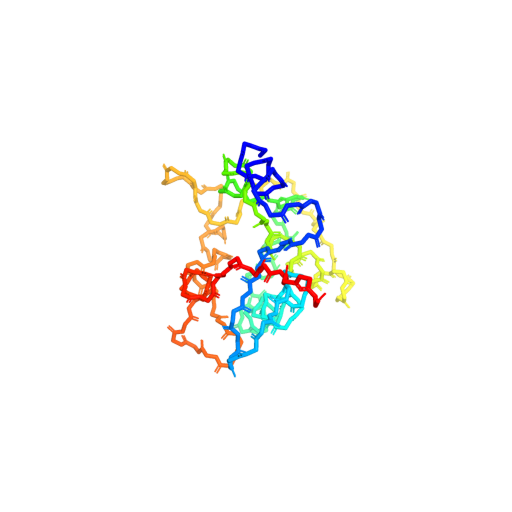
ATOM 781 O O . SER A 1 94 ? -13.880 8.298 11.953 1.00 97.50 94 SER A O 1
ATOM 783 N N . GLU A 1 95 ? -12.708 6.401 12.245 1.00 97.56 95 GLU A N 1
ATOM 784 C CA . GLU A 1 95 ? -11.391 7.033 12.235 1.00 97.56 95 GLU A CA 1
ATOM 785 C C . GLU A 1 95 ? -10.764 7.099 10.842 1.00 97.56 95 GLU A C 1
ATOM 787 O O . GLU A 1 95 ? -11.094 6.342 9.928 1.00 97.56 95 GLU A O 1
ATOM 792 N N . VAL A 1 96 ? -9.826 8.025 10.683 1.00 95.94 96 VAL A N 1
ATOM 793 C CA . VAL A 1 96 ? -8.900 8.026 9.552 1.00 95.94 96 VAL A CA 1
ATOM 794 C C . VAL A 1 96 ? -7.710 7.168 9.959 1.00 95.94 96 VAL A C 1
ATOM 796 O O . VAL A 1 96 ? -7.024 7.510 10.919 1.00 95.94 96 VAL A O 1
ATOM 799 N N . VAL A 1 97 ? -7.466 6.074 9.240 1.00 97.12 97 VAL A N 1
ATOM 800 C CA . VAL A 1 97 ? -6.307 5.210 9.486 1.00 97.12 97 VAL A CA 1
ATOM 801 C C . VAL A 1 97 ? -5.309 5.396 8.353 1.00 97.12 97 VAL A C 1
ATOM 803 O O . VAL A 1 97 ? -5.590 5.102 7.193 1.00 97.12 97 VAL A O 1
ATOM 806 N N . ASP A 1 98 ? -4.127 5.892 8.693 1.00 96.88 98 ASP A N 1
ATOM 807 C CA . ASP A 1 98 ? -3.023 5.998 7.748 1.00 96.88 98 ASP A CA 1
ATOM 808 C C . ASP A 1 98 ? -2.365 4.632 7.557 1.00 96.88 98 ASP A C 1
ATOM 810 O O . ASP A 1 98 ? -2.308 3.821 8.483 1.00 96.88 98 ASP A O 1
ATOM 814 N N . ILE A 1 99 ? -1.813 4.389 6.375 1.00 95.94 99 ILE A N 1
ATOM 815 C CA . ILE A 1 99 ? -0.940 3.257 6.097 1.00 95.94 99 ILE A CA 1
ATOM 816 C C . ILE A 1 99 ? 0.508 3.719 6.252 1.00 95.94 99 ILE A C 1
ATOM 818 O O . ILE A 1 99 ? 1.006 4.546 5.488 1.00 95.94 99 ILE A O 1
ATOM 822 N N . GLY A 1 100 ? 1.201 3.170 7.248 1.00 92.44 100 GLY A N 1
ATOM 823 C CA . GLY A 1 100 ? 2.539 3.596 7.642 1.00 92.44 100 GLY A CA 1
ATOM 824 C C . GLY A 1 100 ? 2.555 4.782 8.603 1.00 92.44 100 GLY A C 1
ATOM 825 O O . GLY A 1 100 ? 1.590 5.069 9.306 1.00 92.44 100 GLY A O 1
ATOM 826 N N . SER A 1 101 ? 3.707 5.441 8.667 1.00 88.25 101 SER A N 1
ATOM 827 C CA . SER A 1 101 ? 3.909 6.658 9.446 1.00 88.25 101 SER A CA 1
ATOM 828 C C . SER A 1 101 ? 4.452 7.769 8.558 1.00 88.25 101 SER A C 1
ATOM 830 O O . SER A 1 101 ? 5.158 7.526 7.577 1.00 88.25 101 SER A O 1
ATOM 832 N N . TRP A 1 102 ? 4.139 9.008 8.918 1.00 85.81 102 TRP A N 1
ATOM 833 C CA . TRP A 1 102 ? 4.674 10.197 8.271 1.00 85.81 102 TRP A CA 1
ATOM 834 C C . TRP A 1 102 ? 5.337 11.086 9.314 1.00 85.81 102 TRP A C 1
ATOM 836 O O . TRP A 1 102 ? 4.762 11.358 10.363 1.00 85.81 102 TRP A O 1
ATOM 846 N N . GLN A 1 103 ? 6.582 11.497 9.053 1.00 86.31 103 GLN A N 1
ATOM 847 C CA . GLN A 1 103 ? 7.386 12.301 9.990 1.00 86.31 103 GLN A CA 1
ATOM 848 C C . GLN A 1 103 ? 7.451 11.701 11.412 1.00 86.31 103 GLN A C 1
ATOM 850 O O . GLN A 1 103 ? 7.462 12.415 12.410 1.00 86.31 103 GLN A O 1
ATOM 855 N N . GLY A 1 104 ? 7.487 10.366 11.501 1.00 83.81 104 GLY A N 1
ATOM 856 C CA . GLY A 1 104 ? 7.544 9.635 12.769 1.00 83.81 104 GLY A CA 1
ATOM 857 C C . GLY A 1 104 ? 6.206 9.509 13.504 1.00 83.81 104 GLY A C 1
ATOM 858 O O . GLY A 1 104 ? 6.184 8.951 14.597 1.00 83.81 104 GLY A O 1
ATOM 859 N N . GLN A 1 105 ? 5.101 9.984 12.925 1.00 87.62 105 GLN A N 1
ATOM 860 C CA . GLN A 1 105 ? 3.764 9.873 13.506 1.00 87.62 105 GLN A CA 1
ATOM 861 C C . GLN A 1 105 ? 2.906 8.87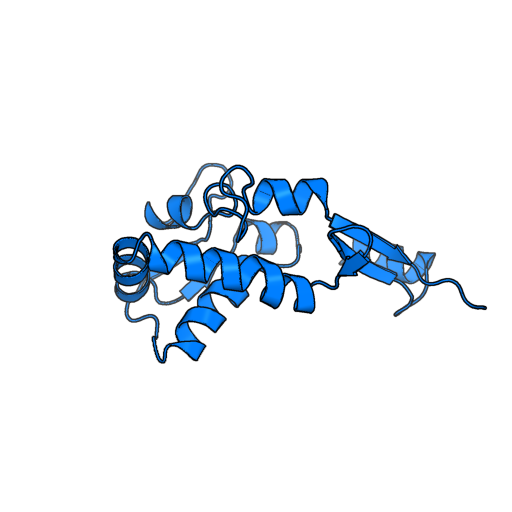1 12.737 1.00 87.62 105 GLN A C 1
ATOM 863 O O . GLN A 1 105 ? 2.907 8.846 11.508 1.00 87.62 105 GLN A O 1
ATOM 868 N N . ALA A 1 106 ? 2.177 8.046 13.480 1.00 90.06 106 ALA A N 1
ATOM 869 C CA . ALA A 1 106 ? 1.168 7.131 12.970 1.00 90.06 106 ALA A CA 1
ATOM 870 C C . ALA A 1 106 ? -0.171 7.472 13.627 1.00 90.06 106 ALA A C 1
ATOM 872 O O . ALA A 1 106 ? -0.195 7.809 14.812 1.00 90.06 106 ALA A O 1
ATOM 873 N N . SER A 1 107 ? -1.266 7.377 12.877 1.00 89.00 107 SER A N 1
ATOM 874 C CA . SER A 1 107 ? -2.616 7.591 13.413 1.00 89.00 107 SER A CA 1
ATOM 875 C C . SER A 1 107 ? -3.046 6.462 14.346 1.00 89.00 107 SER A C 1
ATOM 877 O O . SER A 1 107 ? -3.661 6.733 15.372 1.00 89.00 107 SER A O 1
ATOM 879 N N . HIS A 1 108 ? -2.678 5.215 14.036 1.00 92.75 108 HIS A N 1
ATOM 880 C CA . HIS A 1 108 ? -2.971 4.055 14.876 1.00 92.75 108 HIS A CA 1
ATOM 881 C C . HIS A 1 108 ? -1.781 3.090 14.965 1.00 92.75 108 HIS A C 1
ATOM 883 O O . HIS A 1 108 ? -0.892 3.082 14.113 1.00 92.75 108 HIS A O 1
ATOM 889 N N . ALA A 1 109 ? -1.782 2.197 15.959 1.00 93.38 109 ALA A N 1
ATOM 890 C CA . ALA A 1 109 ? -0.828 1.082 15.999 1.00 93.38 109 ALA A CA 1
ATOM 891 C C . ALA A 1 109 ? -0.947 0.195 14.742 1.00 93.38 109 ALA A C 1
ATOM 893 O O . ALA A 1 109 ? 0.059 -0.239 14.176 1.00 93.38 109 ALA A O 1
ATOM 894 N N . LEU A 1 110 ? -2.180 0.005 14.264 1.00 94.75 110 LEU A N 1
ATOM 895 C CA . LEU A 1 110 ? -2.500 -0.696 13.021 1.00 94.75 110 LEU A CA 1
ATOM 896 C C . LEU A 1 110 ? -1.812 -0.074 11.797 1.00 94.75 110 LEU A C 1
ATOM 898 O O . LEU A 1 110 ? -1.364 -0.806 10.918 1.00 94.75 110 LEU A O 1
ATOM 902 N N . SER A 1 111 ? -1.652 1.253 11.759 1.00 94.81 111 SER A N 1
ATOM 903 C CA . SER A 1 111 ? -0.971 1.956 10.665 1.00 94.81 111 SER A CA 1
ATOM 904 C C . SER A 1 111 ? 0.445 1.436 10.444 1.00 94.81 111 SER A C 1
ATOM 906 O O . SER A 1 111 ? 0.891 1.271 9.309 1.00 94.81 111 SER A O 1
ATOM 908 N N . ILE A 1 112 ? 1.152 1.121 11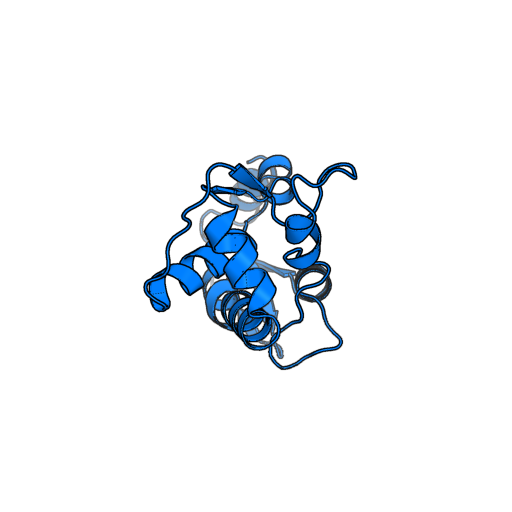.532 1.00 95.12 112 ILE A N 1
ATOM 909 C CA . ILE A 1 112 ? 2.493 0.547 11.462 1.00 95.12 112 ILE A CA 1
ATOM 910 C C . ILE A 1 112 ? 2.436 -0.889 10.946 1.00 95.12 112 ILE A C 1
ATOM 912 O O . ILE A 1 112 ? 3.221 -1.238 10.067 1.00 95.12 112 ILE A O 1
ATOM 916 N N . ARG A 1 113 ? 1.500 -1.707 11.439 1.00 96.50 113 ARG A N 1
ATOM 917 C CA . ARG A 1 113 ? 1.385 -3.124 11.051 1.00 96.50 113 ARG A CA 1
ATOM 918 C C . ARG A 1 113 ? 0.997 -3.303 9.581 1.00 96.50 113 ARG A C 1
ATOM 920 O O . ARG A 1 113 ? 1.537 -4.183 8.923 1.00 96.50 113 ARG A O 1
ATOM 927 N N . LEU A 1 114 ? 0.168 -2.405 9.045 1.00 97.06 114 LEU A N 1
ATOM 928 C CA . LEU A 1 114 ? -0.222 -2.387 7.628 1.00 97.06 114 LEU A CA 1
ATOM 929 C C . LEU A 1 114 ? 0.768 -1.645 6.715 1.00 97.06 114 LEU A C 1
ATOM 931 O O . LEU A 1 114 ? 0.563 -1.578 5.502 1.00 97.06 114 LEU A O 1
ATOM 935 N N . SER A 1 115 ? 1.844 -1.088 7.276 1.00 95.62 115 SER A N 1
ATOM 936 C CA . SER A 1 115 ? 2.873 -0.368 6.526 1.00 95.62 115 SER A CA 1
ATOM 937 C C . SER A 1 115 ? 3.584 -1.276 5.515 1.00 95.62 115 SER A C 1
ATOM 939 O O . SER A 1 115 ? 3.919 -2.414 5.856 1.00 95.62 115 SER A O 1
ATOM 941 N N . PRO A 1 116 ? 3.976 -0.767 4.330 1.00 94.94 116 PRO A N 1
ATOM 942 C CA . PRO A 1 116 ? 4.827 -1.510 3.395 1.00 94.94 116 PRO A CA 1
ATOM 943 C C . PRO A 1 116 ? 6.188 -1.917 3.989 1.00 94.94 116 PRO A C 1
ATOM 945 O O . PRO A 1 116 ? 6.852 -2.797 3.445 1.00 94.94 116 PRO A O 1
ATOM 948 N N . LEU A 1 117 ? 6.602 -1.322 5.115 1.00 95.38 117 LEU A N 1
ATOM 949 C CA . LEU A 1 117 ? 7.779 -1.738 5.886 1.00 95.38 117 LEU A CA 1
ATOM 950 C C . LEU A 1 117 ? 7.589 -3.081 6.614 1.00 95.38 117 LEU A C 1
ATOM 952 O O . LEU A 1 117 ? 8.579 -3.730 6.947 1.00 95.38 117 LEU A O 1
ATOM 956 N N . HIS A 1 118 ? 6.347 -3.505 6.852 1.00 96.06 118 HIS A N 1
ATOM 957 C CA . HIS A 1 118 ? 6.012 -4.728 7.587 1.00 96.06 118 HIS A CA 1
ATOM 958 C C . HIS A 1 118 ? 5.347 -5.784 6.703 1.00 96.06 118 HIS A C 1
ATOM 960 O O . HIS A 1 118 ? 5.655 -6.969 6.856 1.00 96.06 118 HIS A O 1
ATOM 966 N N . ILE A 1 119 ? 4.520 -5.368 5.740 1.00 98.00 119 ILE A N 1
ATOM 967 C CA . ILE A 1 119 ? 3.862 -6.285 4.804 1.00 98.00 119 ILE A CA 1
ATOM 968 C C . ILE A 1 119 ? 4.903 -7.000 3.942 1.00 98.00 119 ILE A C 1
ATOM 970 O O . ILE A 1 119 ? 5.757 -6.367 3.312 1.00 98.00 119 ILE A O 1
ATOM 974 N N . LYS A 1 120 ? 4.834 -8.333 3.930 1.00 98.19 120 LYS A N 1
ATOM 975 C CA . LYS A 1 120 ? 5.726 -9.197 3.150 1.00 98.19 120 LYS A CA 1
ATOM 976 C C . LYS A 1 120 ? 5.209 -9.373 1.735 1.00 98.19 120 LYS A C 1
ATOM 978 O O . LYS A 1 120 ? 4.007 -9.486 1.536 1.00 98.19 120 LYS A O 1
ATOM 983 N N . VAL A 1 121 ? 6.127 -9.446 0.778 1.00 97.06 121 VAL A N 1
ATOM 984 C CA . VAL A 1 121 ? 5.796 -9.797 -0.603 1.00 97.06 121 VAL A CA 1
ATOM 985 C C . VAL A 1 121 ? 5.249 -11.222 -0.627 1.00 97.06 121 VAL A C 1
ATOM 987 O O . VAL A 1 121 ? 5.837 -12.132 -0.034 1.00 97.06 121 VAL A O 1
ATOM 990 N N . VAL A 1 122 ? 4.134 -11.434 -1.323 1.00 95.56 122 VAL A N 1
ATOM 991 C CA . VAL A 1 122 ? 3.572 -12.773 -1.537 1.00 95.56 122 VAL A CA 1
ATOM 992 C C . VAL A 1 122 ? 4.646 -13.740 -2.060 1.00 95.56 122 VAL A C 1
ATOM 994 O O . VAL A 1 122 ? 5.405 -13.429 -2.974 1.00 95.56 122 VAL A O 1
ATOM 997 N N . GLY A 1 123 ? 4.758 -14.915 -1.438 1.00 92.62 123 GLY A N 1
ATOM 998 C CA . GLY A 1 123 ? 5.772 -15.916 -1.796 1.00 92.62 123 GLY A CA 1
ATOM 999 C C . GLY A 1 123 ? 7.212 -15.596 -1.360 1.00 92.62 123 GLY A C 1
ATOM 1000 O O . GLY A 1 123 ? 8.093 -16.423 -1.582 1.00 92.62 123 GLY A O 1
ATOM 1001 N N . ASN A 1 124 ? 7.473 -14.455 -0.707 1.00 93.69 124 ASN A N 1
ATOM 1002 C CA . ASN A 1 124 ? 8.797 -14.084 -0.198 1.00 93.69 124 ASN A CA 1
ATOM 1003 C C . ASN A 1 124 ? 8.707 -13.394 1.177 1.00 93.69 124 ASN A C 1
ATOM 1005 O O . ASN A 1 124 ? 8.630 -12.172 1.293 1.00 93.69 124 ASN A O 1
ATOM 1009 N N . ASP A 1 125 ? 8.789 -14.187 2.245 1.00 92.81 125 ASP A N 1
ATOM 1010 C CA . ASP A 1 125 ? 8.680 -13.734 3.641 1.00 92.81 125 ASP A CA 1
ATOM 1011 C C . ASP A 1 125 ? 9.858 -12.867 4.131 1.00 92.81 125 ASP A C 1
ATOM 1013 O O . ASP A 1 125 ? 9.756 -12.174 5.150 1.00 92.81 125 ASP A O 1
ATOM 1017 N N . ARG A 1 126 ? 10.973 -12.863 3.393 1.00 94.69 126 ARG A N 1
ATOM 1018 C CA . ARG A 1 126 ? 12.163 -12.056 3.694 1.00 94.69 126 ARG A CA 1
ATOM 1019 C C . ARG A 1 126 ? 12.092 -10.656 3.097 1.00 94.69 126 ARG A C 1
ATOM 1021 O O . ARG A 1 126 ? 12.779 -9.761 3.587 1.00 94.69 126 ARG A O 1
ATOM 1028 N N . MET A 1 127 ? 11.274 -10.451 2.067 1.00 96.06 127 MET A N 1
ATOM 1029 C CA . MET A 1 127 ? 11.147 -9.175 1.370 1.00 96.06 127 MET A CA 1
ATOM 1030 C C . MET A 1 127 ? 9.868 -8.455 1.792 1.00 96.06 127 MET A C 1
ATOM 1032 O O . MET A 1 127 ? 8.789 -9.035 1.810 1.00 96.06 127 MET A O 1
ATOM 1036 N N . THR A 1 128 ? 9.989 -7.178 2.138 1.00 97.69 128 THR A N 1
ATOM 1037 C CA . THR A 1 128 ? 8.843 -6.304 2.413 1.00 97.69 128 THR A CA 1
ATOM 1038 C C . THR A 1 128 ? 8.405 -5.587 1.139 1.00 97.69 128 THR A C 1
ATOM 1040 O O . THR A 1 128 ? 9.204 -5.453 0.207 1.00 97.69 128 THR A O 1
ATOM 1043 N N . LEU A 1 129 ? 7.166 -5.091 1.095 1.00 96.25 129 LEU A N 1
ATOM 1044 C CA . LEU A 1 129 ? 6.683 -4.286 -0.033 1.00 96.25 129 LEU A CA 1
ATOM 1045 C C . LEU A 1 129 ? 7.537 -3.028 -0.258 1.00 96.25 129 LEU A C 1
ATOM 1047 O O . LEU A 1 129 ? 7.784 -2.662 -1.404 1.00 96.25 129 LEU A O 1
ATOM 1051 N N . GLU A 1 130 ? 8.048 -2.401 0.807 1.00 94.56 130 GLU A N 1
ATOM 1052 C CA . GLU A 1 130 ? 8.968 -1.263 0.682 1.00 94.56 130 GLU A CA 1
ATOM 1053 C C . GLU A 1 130 ? 10.269 -1.673 -0.023 1.00 94.56 130 GLU A C 1
ATOM 1055 O O . GLU A 1 130 ? 10.692 -1.032 -0.984 1.00 94.56 130 GLU A O 1
ATOM 1060 N N . ASN A 1 131 ? 10.888 -2.782 0.395 1.00 95.06 131 ASN A N 1
ATOM 1061 C CA . ASN A 1 131 ? 12.121 -3.267 -0.231 1.00 95.06 131 ASN A CA 1
ATOM 1062 C C . ASN A 1 131 ? 11.891 -3.681 -1.692 1.00 95.06 131 ASN A C 1
ATOM 1064 O O . ASN A 1 131 ? 12.750 -3.448 -2.546 1.00 95.06 131 ASN A O 1
ATOM 1068 N N . PHE A 1 132 ? 10.735 -4.273 -1.995 1.00 94.56 132 PHE A N 1
ATOM 1069 C CA . PHE A 1 132 ? 10.325 -4.562 -3.366 1.00 94.56 132 PHE A CA 1
ATOM 1070 C C . PHE A 1 132 ? 10.235 -3.277 -4.198 1.00 94.56 132 PHE A C 1
ATOM 1072 O O . PHE A 1 132 ? 10.899 -3.171 -5.228 1.00 94.56 132 PHE A O 1
ATOM 1079 N N . TRP A 1 133 ? 9.501 -2.269 -3.719 1.00 91.00 133 TRP A N 1
ATOM 1080 C CA . TRP A 1 133 ? 9.358 -0.978 -4.394 1.00 91.00 133 TRP A CA 1
ATOM 1081 C C . TRP A 1 133 ? 10.710 -0.312 -4.665 1.00 91.00 133 TRP A C 1
ATOM 1083 O O . TRP A 1 133 ? 10.979 0.094 -5.795 1.00 91.00 133 TRP A O 1
ATOM 1093 N N . GLN A 1 134 ? 11.588 -0.239 -3.663 1.00 90.56 134 GLN A N 1
ATOM 1094 C CA . GLN A 1 134 ? 12.897 0.404 -3.812 1.00 90.56 134 GLN A CA 1
ATOM 1095 C C . GLN A 1 134 ? 13.823 -0.345 -4.779 1.00 90.56 134 GLN A C 1
ATOM 1097 O O . GLN A 1 134 ? 14.623 0.286 -5.465 1.00 90.56 134 GLN A O 1
ATOM 1102 N N . SER A 1 135 ? 13.729 -1.677 -4.845 1.00 92.69 135 SER A N 1
ATOM 1103 C CA . SER A 1 135 ? 14.642 -2.497 -5.653 1.00 92.69 135 SER A CA 1
ATOM 1104 C C . SER A 1 135 ? 14.167 -2.757 -7.080 1.00 92.69 135 SER A C 1
ATOM 1106 O O . SER A 1 135 ? 15.000 -2.989 -7.955 1.00 92.69 135 SER A O 1
ATOM 1108 N N . LYS A 1 136 ? 12.852 -2.767 -7.323 1.00 91.81 136 LYS A N 1
ATOM 1109 C CA . LYS A 1 136 ? 12.275 -3.185 -8.609 1.00 91.81 136 LYS A CA 1
ATOM 1110 C C . LYS A 1 136 ? 11.733 -2.041 -9.448 1.00 91.81 136 LYS A C 1
ATOM 1112 O O . LYS A 1 136 ? 11.576 -2.225 -10.653 1.00 91.81 136 LYS A O 1
ATOM 1117 N N . LYS A 1 137 ? 11.439 -0.886 -8.845 1.00 91.25 137 LYS A N 1
ATOM 1118 C CA . LYS A 1 137 ? 10.845 0.244 -9.560 1.00 91.25 137 LYS A CA 1
ATOM 1119 C C . LYS A 1 137 ? 11.782 0.777 -10.639 1.00 91.25 137 LYS A C 1
ATOM 1121 O O . LYS A 1 137 ? 12.943 1.085 -10.372 1.00 91.25 137 LYS A O 1
ATOM 1126 N N . CYS A 1 138 ? 11.242 0.973 -11.831 1.00 91.38 138 CYS A N 1
ATOM 1127 C CA . CYS A 1 138 ? 11.955 1.532 -12.969 1.00 91.38 138 CYS A CA 1
ATOM 1128 C C . CYS A 1 138 ? 11.065 2.493 -13.768 1.00 91.38 138 CYS A C 1
ATOM 1130 O O . CYS A 1 138 ? 9.846 2.539 -13.591 1.00 91.38 138 CYS A O 1
ATOM 1132 N N . LEU A 1 139 ? 11.709 3.280 -14.627 1.00 90.88 139 LEU A N 1
ATOM 1133 C CA . LEU A 1 139 ? 11.061 4.062 -15.671 1.00 90.88 139 LEU A CA 1
ATOM 1134 C C . LEU A 1 139 ? 11.262 3.307 -16.986 1.00 90.88 139 LEU A C 1
ATOM 1136 O O . LEU A 1 139 ? 12.398 3.211 -17.450 1.00 90.88 139 LEU A O 1
ATOM 1140 N N . ALA A 1 140 ? 10.190 2.763 -17.552 1.00 90.44 140 ALA A N 1
ATOM 1141 C CA . ALA A 1 140 ? 10.205 2.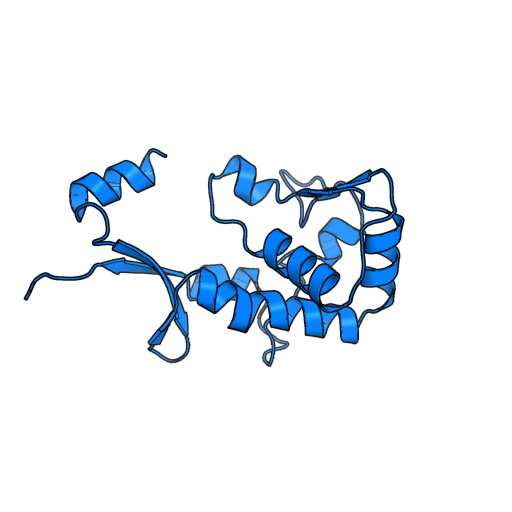216 -18.901 1.00 90.44 140 ALA A CA 1
ATOM 1142 C C . ALA A 1 140 ? 9.984 3.351 -19.903 1.00 90.44 140 ALA A C 1
ATOM 1144 O O . ALA A 1 140 ? 9.173 4.245 -19.657 1.00 90.44 140 ALA A O 1
ATOM 1145 N N . VAL A 1 141 ? 10.724 3.317 -21.008 1.00 91.31 141 VAL A N 1
ATOM 1146 C CA . VAL A 1 141 ? 10.613 4.258 -22.125 1.00 91.31 141 VAL A CA 1
ATOM 1147 C C . VAL A 1 141 ? 10.543 3.423 -23.396 1.00 91.31 141 VAL A C 1
ATOM 1149 O O . VAL A 1 141 ? 11.370 2.529 -23.572 1.00 91.31 141 VAL A O 1
ATOM 1152 N N . TRP A 1 142 ? 9.559 3.690 -24.250 1.00 86.88 142 TRP A N 1
ATOM 1153 C CA . TRP A 1 142 ? 9.409 2.996 -25.529 1.00 86.88 142 TRP A CA 1
ATOM 1154 C C . TRP A 1 142 ? 10.109 3.788 -26.630 1.00 86.88 142 TRP A C 1
ATOM 1156 O O . TRP A 1 142 ? 9.910 4.997 -26.756 1.00 86.88 142 TRP A O 1
ATOM 1166 N N . GLU A 1 143 ? 10.938 3.104 -27.413 1.00 81.06 143 GLU A N 1
ATOM 1167 C CA . GLU A 1 143 ? 11.526 3.668 -28.626 1.00 81.06 143 GLU A CA 1
ATOM 1168 C C . GLU A 1 143 ? 10.538 3.491 -29.787 1.00 81.06 143 GLU A C 1
ATOM 1170 O O . GLU A 1 143 ? 9.848 2.474 -29.876 1.00 81.06 143 GLU A O 1
ATOM 1175 N N . GLU A 1 144 ? 10.436 4.500 -30.651 1.00 68.81 144 GLU A N 1
ATOM 1176 C CA . GLU A 1 144 ? 9.782 4.337 -31.952 1.00 68.81 144 GLU A CA 1
ATOM 1177 C C . GLU A 1 144 ? 10.662 3.417 -32.813 1.00 68.81 144 GLU A C 1
ATOM 1179 O O . GLU A 1 144 ? 11.883 3.589 -32.825 1.00 68.81 144 GLU A O 1
ATOM 1184 N N . GLU A 1 145 ? 10.056 2.440 -33.497 1.00 57.12 145 GLU A N 1
ATOM 1185 C CA . GLU A 1 145 ? 10.736 1.677 -34.561 1.00 57.12 145 GLU A CA 1
ATOM 1186 C C . GLU A 1 145 ? 11.124 2.571 -35.748 1.00 57.12 145 GLU A C 1
ATOM 1188 O O . GLU A 1 145 ? 10.304 3.434 -36.148 1.00 57.12 145 GLU A O 1
#

Sequence (145 aa):
MARQREWDLKYGDDRWTVGYVIDGEFVTQDEALELIYHRSYEEHFRRHPEDLEELIRTAKVLRNPHAEATTGVDLQVPAIMDYLARHNLSLQGSEVVDIGSWQGQASHALSIRLSPLHIKVVGNDRMTLENFWQSKKCLAVWEEE